Protein AF-A0A1I3NYH7-F1 (afdb_monomer_lite)

pLDDT: mean 81.97, std 13.4, range [31.53, 95.19]

Radius of gyration: 15.77 Å; chains: 1; bounding box: 43×32×40 Å

Foldseek 3Di:
DDDVLVVLLVLADPLCNVCLVCLVVDPLLVVLLVLLVVLVCCPVPVDPPPDPVVVLVSLVVSCVVCVVSLQVVLCVSVVPDGDDLVNSLSVLVNSLSSCVSVVVVVSNVSSVVVSVSSVVNVVVVVVVVVD

Organism: NCBI:txid46223

Secondary structure (DSSP, 8-state):
---HHHHHHHTS-HHHHHHGGGGGG-HHHHHHHHHHHHHHHHHHHH-----HHHHHHHHHHHHHHHHHHHHHHHHHH-TT----HHHHHHHHHHHHHHHHHTT-HHHHHHHHHHHHHHHHHHHHHHHHTT-

Structure (mmCIF, N/CA/C/O backbone):
data_AF-A0A1I3NYH7-F1
#
_entry.id   AF-A0A1I3NYH7-F1
#
loop_
_atom_site.group_PDB
_atom_site.id
_atom_site.type_symbol
_atom_site.label_atom_id
_atom_site.label_alt_id
_atom_site.label_comp_id
_atom_site.label_asym_id
_atom_site.label_entity_id
_atom_site.label_seq_id
_atom_site.pdbx_PDB_ins_code
_atom_site.Cartn_x
_atom_site.Cartn_y
_atom_site.Cartn_z
_atom_site.occupancy
_atom_site.B_iso_or_equiv
_atom_site.auth_seq_id
_atom_site.auth_comp_id
_atom_site.auth_asym_id
_atom_site.auth_atom_id
_atom_site.pdbx_PDB_model_num
ATOM 1 N N . MET A 1 1 ? 31.789 7.819 -7.073 1.00 37.50 1 MET A N 1
ATOM 2 C CA . MET A 1 1 ? 30.376 8.247 -7.109 1.00 37.50 1 MET A CA 1
ATOM 3 C C . MET A 1 1 ? 29.532 7.009 -6.879 1.00 37.50 1 MET A C 1
ATOM 5 O O . MET A 1 1 ? 29.467 6.177 -7.769 1.00 37.50 1 MET A O 1
ATOM 9 N N . PHE A 1 2 ? 28.985 6.846 -5.676 1.00 31.53 2 PHE A N 1
ATOM 10 C CA . PHE A 1 2 ? 27.914 5.882 -5.430 1.00 31.53 2 PHE A CA 1
ATOM 11 C C . PHE A 1 2 ? 26.635 6.512 -5.976 1.00 31.53 2 PHE A C 1
ATOM 13 O O . PHE A 1 2 ? 26.323 7.638 -5.596 1.00 31.53 2 PHE A O 1
ATOM 20 N N . THR A 1 3 ? 25.943 5.856 -6.902 1.00 42.50 3 THR A N 1
ATOM 21 C CA . THR A 1 3 ? 24.588 6.240 -7.312 1.00 42.50 3 THR A CA 1
ATOM 22 C C . THR A 1 3 ? 23.611 5.464 -6.427 1.00 42.50 3 THR A C 1
ATOM 24 O O . THR A 1 3 ? 23.401 4.279 -6.682 1.00 42.50 3 THR A O 1
ATOM 27 N N . PRO A 1 4 ? 22.990 6.092 -5.406 1.00 50.44 4 PRO A N 1
ATOM 28 C CA . PRO A 1 4 ? 22.080 5.411 -4.471 1.00 50.44 4 PRO A CA 1
ATOM 29 C C . PRO A 1 4 ? 20.914 4.687 -5.170 1.00 50.44 4 PRO A C 1
ATOM 31 O O . PRO A 1 4 ? 20.341 3.744 -4.640 1.00 50.44 4 PRO A O 1
ATOM 34 N N . GLN A 1 5 ? 20.597 5.108 -6.399 1.00 56.53 5 GLN A N 1
ATOM 35 C CA . GLN A 1 5 ? 19.540 4.559 -7.248 1.00 56.53 5 GLN A CA 1
ATOM 36 C C . GLN A 1 5 ? 19.717 3.074 -7.597 1.00 56.53 5 GLN A C 1
ATOM 38 O O . GLN A 1 5 ? 18.710 2.398 -7.781 1.00 56.53 5 GLN A O 1
ATOM 43 N N . ASN A 1 6 ? 20.949 2.555 -7.676 1.00 62.69 6 ASN A N 1
ATOM 44 C CA . ASN A 1 6 ? 21.162 1.139 -8.003 1.00 62.69 6 ASN A CA 1
ATOM 45 C C . ASN A 1 6 ? 20.923 0.222 -6.796 1.00 62.69 6 ASN A C 1
ATOM 47 O O . ASN A 1 6 ? 20.324 -0.836 -6.954 1.00 62.69 6 ASN A O 1
ATOM 51 N N . GLU A 1 7 ? 21.318 0.641 -5.592 1.00 78.81 7 GLU A N 1
ATOM 52 C CA . GLU A 1 7 ? 21.174 -0.182 -4.383 1.00 78.81 7 GLU A CA 1
ATOM 53 C C . GLU A 1 7 ? 19.706 -0.314 -3.956 1.00 78.81 7 GLU A C 1
ATOM 55 O O . GLU A 1 7 ? 19.248 -1.409 -3.641 1.00 78.81 7 GLU A O 1
ATOM 60 N N . GLU A 1 8 ? 18.924 0.772 -4.002 1.00 82.12 8 GLU A N 1
ATOM 61 C CA . GLU A 1 8 ? 17.490 0.703 -3.683 1.00 82.12 8 GLU A CA 1
ATOM 62 C C . GLU A 1 8 ? 16.700 -0.107 -4.721 1.00 82.12 8 GLU A C 1
ATOM 64 O O . GLU A 1 8 ? 15.740 -0.796 -4.372 1.00 82.12 8 GLU A O 1
ATOM 69 N N . TYR A 1 9 ? 17.108 -0.065 -5.992 1.00 84.44 9 TYR A N 1
ATOM 70 C CA . TYR A 1 9 ? 16.467 -0.833 -7.059 1.00 84.44 9 TYR A CA 1
ATOM 71 C C . TYR A 1 9 ? 16.612 -2.345 -6.847 1.00 84.44 9 TYR A C 1
ATOM 73 O O . TYR A 1 9 ? 15.651 -3.092 -7.047 1.00 84.44 9 TYR A O 1
ATOM 81 N N . GLU A 1 10 ? 17.769 -2.796 -6.361 1.00 87.81 10 GLU A N 1
ATOM 82 C CA . GLU A 1 10 ? 18.011 -4.204 -6.022 1.00 87.81 10 GLU A CA 1
ATOM 83 C C . GLU A 1 10 ? 17.147 -4.701 -4.847 1.00 87.81 10 GLU A C 1
ATOM 85 O O . GLU A 1 10 ? 16.905 -5.902 -4.722 1.00 87.81 10 GLU A O 1
ATOM 90 N N . LEU A 1 11 ? 16.616 -3.795 -4.013 1.00 88.81 11 LEU A N 1
ATOM 91 C CA . LEU A 1 11 ? 15.707 -4.140 -2.913 1.00 88.81 11 LEU A CA 1
ATOM 92 C C . LEU A 1 11 ? 14.263 -4.400 -3.363 1.00 88.81 11 LEU A C 1
ATOM 94 O O . LEU A 1 11 ? 13.488 -4.972 -2.584 1.00 88.81 11 LEU A O 1
ATOM 98 N N . LEU A 1 12 ? 13.885 -3.960 -4.569 1.00 89.00 12 LEU A N 1
ATOM 99 C CA . LEU A 1 12 ? 12.580 -4.250 -5.160 1.00 89.00 12 LEU A CA 1
ATOM 100 C C . LEU A 1 12 ? 12.507 -5.715 -5.580 1.00 89.00 12 LEU A C 1
ATOM 102 O O . LEU A 1 12 ? 13.493 -6.305 -6.014 1.00 89.00 12 LEU A O 1
ATOM 106 N N . ASP A 1 13 ? 11.314 -6.302 -5.524 1.00 90.25 13 ASP A N 1
ATOM 107 C CA . ASP A 1 13 ? 11.117 -7.572 -6.213 1.00 90.25 13 ASP A CA 1
ATOM 108 C C . ASP A 1 13 ? 10.973 -7.399 -7.728 1.00 90.25 13 ASP A C 1
ATOM 110 O O . ASP A 1 13 ? 10.710 -6.310 -8.245 1.00 90.25 13 ASP A O 1
ATOM 114 N N . GLU A 1 14 ? 11.133 -8.510 -8.449 1.00 87.69 14 GLU A N 1
ATOM 115 C CA . GLU A 1 14 ? 11.136 -8.512 -9.912 1.00 87.69 14 GLU A CA 1
ATOM 116 C C . GLU A 1 14 ? 9.875 -7.896 -10.531 1.00 87.69 14 GLU A C 1
ATOM 118 O O . GLU A 1 14 ? 9.949 -7.286 -11.598 1.00 87.69 14 GLU A O 1
ATOM 123 N N . ALA A 1 15 ? 8.714 -8.047 -9.885 1.00 85.94 15 ALA A N 1
ATOM 124 C CA . ALA A 1 15 ? 7.460 -7.509 -10.402 1.00 85.94 15 ALA A CA 1
ATOM 125 C C . ALA A 1 15 ? 7.494 -5.975 -10.430 1.00 85.94 15 ALA A C 1
ATOM 127 O O . ALA A 1 15 ? 7.115 -5.366 -11.436 1.00 85.94 15 ALA A O 1
ATOM 128 N N . PHE A 1 16 ? 8.004 -5.359 -9.362 1.00 86.94 16 PHE A N 1
ATOM 129 C CA . PHE A 1 16 ? 8.187 -3.913 -9.293 1.00 86.94 16 PHE A CA 1
ATOM 130 C C . PHE A 1 16 ? 9.316 -3.423 -10.189 1.00 86.94 16 PHE A C 1
ATOM 132 O O . PHE A 1 16 ? 9.116 -2.446 -10.905 1.00 86.94 16 PHE A O 1
ATOM 139 N N . GLN A 1 17 ? 10.457 -4.115 -10.220 1.00 88.31 17 GLN A N 1
ATOM 140 C CA . GLN A 1 17 ? 11.578 -3.755 -11.094 1.00 88.31 17 GLN A CA 1
ATOM 141 C C . GLN A 1 17 ? 11.127 -3.628 -12.559 1.00 88.31 17 GLN A C 1
ATOM 143 O O . GLN A 1 17 ? 11.331 -2.596 -13.199 1.00 88.31 17 GLN A O 1
ATOM 148 N N . ARG A 1 18 ? 10.396 -4.627 -13.076 1.00 86.25 18 ARG A N 1
ATOM 149 C CA . ARG A 1 18 ? 9.915 -4.644 -14.473 1.00 86.2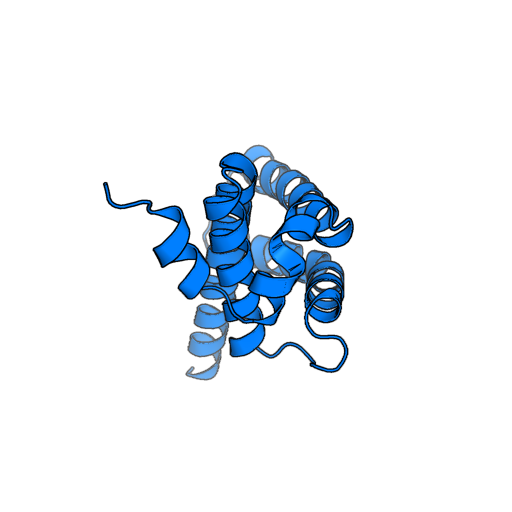5 18 ARG A CA 1
ATOM 150 C C . ARG A 1 18 ? 8.914 -3.532 -14.797 1.00 86.25 18 ARG A C 1
ATOM 152 O O . ARG A 1 18 ? 8.761 -3.160 -15.960 1.00 86.25 18 ARG A O 1
ATOM 159 N N . ARG A 1 19 ? 8.191 -3.023 -13.796 1.00 83.38 19 ARG A N 1
ATOM 160 C CA . ARG A 1 19 ? 7.060 -2.096 -13.983 1.00 83.38 19 ARG A CA 1
ATOM 161 C C . ARG A 1 19 ? 7.228 -0.774 -13.247 1.00 83.38 19 ARG A C 1
ATOM 163 O O . ARG A 1 19 ? 6.266 -0.017 -13.147 1.00 83.38 19 ARG A O 1
ATOM 170 N N . LEU A 1 20 ? 8.442 -0.454 -12.802 1.00 86.69 20 LEU A N 1
ATOM 171 C CA . LEU A 1 20 ? 8.733 0.761 -12.043 1.00 86.69 20 LEU A CA 1
ATOM 172 C C . LEU A 1 20 ? 8.296 2.027 -12.796 1.00 86.69 20 LEU A C 1
ATOM 174 O O . LEU A 1 20 ? 7.667 2.908 -12.220 1.00 86.69 20 LEU A O 1
ATOM 178 N N . HIS A 1 21 ? 8.509 2.070 -14.113 1.00 84.12 21 HIS A N 1
ATOM 179 C CA . HIS A 1 21 ? 8.069 3.170 -14.982 1.00 84.12 21 HIS A CA 1
ATOM 180 C C . HIS A 1 21 ? 6.540 3.392 -14.999 1.00 84.12 21 HIS A C 1
ATOM 182 O O . HIS A 1 21 ? 6.069 4.471 -15.356 1.00 84.12 21 HIS A O 1
ATOM 188 N N . LEU A 1 22 ? 5.746 2.388 -14.611 1.00 85.31 22 LEU A N 1
ATOM 189 C CA . LEU A 1 22 ? 4.285 2.471 -14.518 1.00 85.31 22 LEU A CA 1
ATOM 190 C C . LEU A 1 22 ? 3.800 2.827 -13.112 1.00 85.31 22 LEU A C 1
ATOM 192 O O . LEU A 1 22 ? 2.615 3.114 -12.947 1.00 85.31 22 LEU A O 1
ATOM 196 N N . PHE A 1 23 ? 4.680 2.820 -12.107 1.00 88.31 23 PHE A N 1
ATOM 197 C CA . PHE A 1 23 ? 4.309 2.977 -10.702 1.00 88.31 23 PHE A CA 1
ATOM 198 C C . PHE A 1 23 ? 3.514 4.267 -10.458 1.00 88.31 23 PHE A C 1
ATOM 200 O O . PHE A 1 23 ? 2.377 4.208 -9.988 1.00 88.31 23 PHE A O 1
ATOM 207 N N . CYS A 1 24 ? 4.050 5.416 -10.883 1.00 80.44 24 CYS A N 1
ATOM 208 C CA . CYS A 1 24 ? 3.379 6.715 -10.756 1.00 80.44 24 CYS A CA 1
ATOM 209 C C . CYS A 1 24 ? 2.101 6.829 -11.607 1.00 80.44 24 CYS A C 1
ATOM 211 O O . CYS A 1 24 ? 1.222 7.638 -11.310 1.00 80.44 24 CYS A O 1
ATOM 213 N N . ASN A 1 25 ? 1.978 6.008 -12.654 1.00 83.88 25 ASN A N 1
ATOM 214 C CA . ASN A 1 25 ? 0.841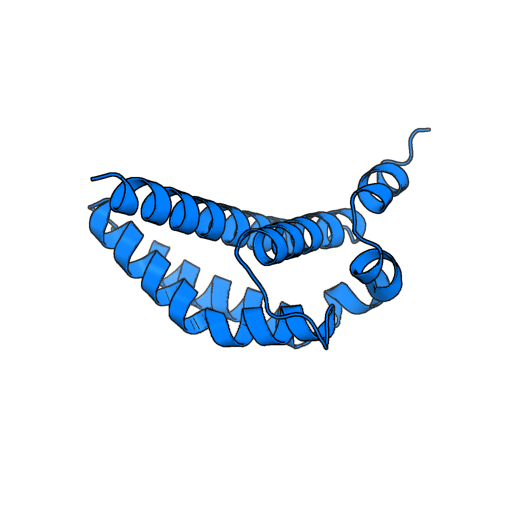 6.028 -13.571 1.00 83.88 25 ASN A CA 1
ATOM 215 C C . ASN A 1 25 ? -0.298 5.090 -13.142 1.00 83.88 25 ASN A C 1
ATOM 217 O O . ASN A 1 25 ? -1.420 5.244 -13.642 1.00 83.88 25 ASN A O 1
ATOM 221 N N . SER A 1 26 ? -0.068 4.175 -12.188 1.00 89.62 26 SER A N 1
ATOM 222 C CA . SER A 1 26 ? -1.107 3.263 -11.690 1.00 89.62 26 SER A CA 1
ATOM 223 C C . SER A 1 26 ? -2.284 4.055 -11.113 1.00 89.62 26 SER A C 1
ATOM 225 O O . SER A 1 26 ? -2.168 4.823 -10.152 1.00 89.62 26 SER A O 1
ATOM 227 N N . LEU A 1 27 ? -3.455 3.870 -11.728 1.00 90.25 27 LEU A N 1
ATOM 228 C CA . LEU A 1 27 ? -4.704 4.488 -11.287 1.00 90.25 27 LEU A CA 1
ATOM 229 C C . LEU A 1 27 ? -5.082 4.020 -9.880 1.00 90.25 27 LEU A C 1
ATOM 231 O O . LEU A 1 27 ? -5.548 4.825 -9.075 1.00 90.25 27 LEU A O 1
ATOM 235 N N . MET A 1 28 ? -4.857 2.740 -9.568 1.00 91.94 28 MET A N 1
ATOM 236 C CA . MET A 1 28 ? -5.181 2.190 -8.253 1.00 91.94 28 MET A CA 1
ATOM 237 C C . MET A 1 28 ? -4.271 2.757 -7.166 1.00 91.94 28 MET A C 1
ATOM 239 O O . MET A 1 28 ? -4.778 3.171 -6.127 1.00 91.94 28 MET A O 1
ATOM 243 N N . LYS A 1 29 ? -2.961 2.874 -7.416 1.00 93.25 29 LYS A N 1
ATOM 244 C CA . LYS A 1 29 ? -2.017 3.488 -6.465 1.00 93.25 29 LYS A CA 1
ATOM 245 C C . LYS A 1 29 ? -2.345 4.954 -6.194 1.00 93.25 29 LYS A C 1
ATOM 247 O O . LYS A 1 29 ? -2.435 5.353 -5.039 1.00 93.25 29 LYS A O 1
ATOM 252 N N . ARG A 1 30 ? -2.652 5.735 -7.235 1.00 91.94 30 ARG A N 1
ATOM 253 C CA . ARG A 1 30 ? -3.110 7.126 -7.063 1.00 91.94 30 ARG A CA 1
ATOM 254 C C . ARG A 1 30 ? -4.417 7.220 -6.278 1.00 91.94 30 ARG A C 1
ATOM 256 O O . ARG A 1 30 ? -4.562 8.097 -5.432 1.00 91.94 30 ARG A O 1
ATOM 263 N N . LYS A 1 31 ? -5.363 6.308 -6.525 1.00 92.75 31 LYS A N 1
ATOM 264 C CA . LYS A 1 31 ? -6.623 6.254 -5.775 1.00 92.75 31 LYS A CA 1
ATOM 265 C C . LYS A 1 31 ? -6.395 5.905 -4.304 1.00 92.75 31 LYS A C 1
ATOM 267 O O . LYS A 1 31 ? -7.024 6.520 -3.455 1.00 92.75 31 LYS A O 1
ATOM 272 N N . ILE A 1 32 ? -5.484 4.976 -4.009 1.00 93.62 32 ILE A N 1
ATOM 273 C CA . ILE A 1 32 ? -5.075 4.641 -2.639 1.00 93.62 32 ILE A CA 1
ATOM 274 C C . ILE A 1 32 ? -4.537 5.879 -1.926 1.00 93.62 32 ILE A C 1
ATOM 276 O O . ILE A 1 32 ? -5.065 6.221 -0.876 1.00 93.62 32 ILE A O 1
ATOM 280 N N . LEU A 1 33 ? -3.556 6.574 -2.509 1.00 92.56 33 LEU A N 1
ATOM 281 C CA . LEU A 1 33 ? -2.958 7.763 -1.893 1.00 92.56 33 LEU A CA 1
ATOM 282 C C . LEU A 1 33 ? -3.982 8.885 -1.685 1.00 92.56 33 LEU A C 1
ATOM 284 O O . LEU A 1 33 ? -4.032 9.501 -0.625 1.00 92.56 33 LEU A O 1
ATOM 288 N N . LYS A 1 34 ? -4.864 9.118 -2.664 1.00 91.62 34 LYS A N 1
ATOM 289 C CA . LYS A 1 34 ? -5.945 10.100 -2.524 1.00 91.62 34 LYS A CA 1
ATOM 290 C C . LYS A 1 34 ? -6.891 9.740 -1.374 1.00 91.62 34 LYS A C 1
ATOM 292 O O . LYS A 1 34 ? -7.170 10.583 -0.529 1.00 91.62 34 LYS A O 1
ATOM 297 N N . THR A 1 35 ? -7.364 8.495 -1.328 1.00 90.12 35 THR A N 1
ATOM 298 C CA . THR A 1 35 ? -8.269 8.022 -0.271 1.00 90.12 35 THR A CA 1
ATOM 299 C C . THR A 1 35 ? -7.590 8.007 1.100 1.00 90.12 35 THR A C 1
ATOM 301 O O . THR A 1 35 ? -8.241 8.324 2.094 1.00 90.12 35 THR A O 1
ATOM 304 N N . TRP A 1 36 ? -6.293 7.685 1.162 1.00 89.00 36 TRP A N 1
ATOM 305 C CA . TRP A 1 36 ? -5.490 7.803 2.379 1.00 89.00 36 TRP A CA 1
ATOM 306 C C . TRP A 1 36 ? -5.512 9.235 2.891 1.00 89.00 36 TRP A C 1
ATOM 308 O O . TRP A 1 36 ? -5.950 9.465 4.011 1.00 89.00 36 TRP A O 1
ATOM 318 N N . ASN A 1 37 ? -5.139 10.195 2.045 1.00 87.62 37 ASN A N 1
ATOM 319 C CA . ASN A 1 37 ? -5.074 11.602 2.421 1.00 87.62 37 ASN A CA 1
ATOM 320 C C . ASN A 1 37 ? -6.436 12.164 2.848 1.00 87.62 37 ASN A C 1
ATOM 322 O O . ASN A 1 37 ? -6.525 12.805 3.889 1.00 87.62 37 ASN A O 1
ATOM 326 N N . GLU A 1 38 ? -7.519 11.849 2.130 1.00 86.94 38 GLU A N 1
ATOM 327 C CA . GLU A 1 38 ? -8.880 12.249 2.522 1.00 86.94 38 GLU A CA 1
ATOM 328 C C . GLU A 1 38 ? -9.247 11.750 3.931 1.00 86.94 38 GLU A C 1
ATOM 330 O O . GLU A 1 38 ? -9.783 12.499 4.750 1.00 86.94 38 GLU A O 1
ATOM 335 N N . HIS A 1 39 ? -8.942 10.489 4.243 1.00 81.56 39 HIS A N 1
ATOM 336 C CA . HIS A 1 39 ? -9.250 9.905 5.546 1.00 81.56 39 HIS A CA 1
ATOM 337 C C . HIS A 1 39 ? -8.286 10.333 6.653 1.00 81.56 39 HIS A C 1
ATOM 339 O O . HIS A 1 39 ? -8.717 10.519 7.790 1.00 81.56 39 HIS A O 1
ATOM 345 N N . LYS A 1 40 ? -7.012 10.528 6.322 1.00 76.75 40 LYS A N 1
ATOM 346 C CA . LYS A 1 40 ? -5.971 11.036 7.211 1.00 76.75 40 LYS A CA 1
ATOM 347 C C . LYS A 1 40 ? -6.294 12.453 7.673 1.00 76.75 40 LYS A C 1
ATOM 349 O O . LYS A 1 40 ? -6.242 12.736 8.865 1.00 76.75 40 LYS A O 1
ATOM 354 N N . THR A 1 41 ? -6.686 13.335 6.756 1.00 71.19 41 THR A N 1
ATOM 355 C CA . THR A 1 41 ? -7.132 14.690 7.099 1.00 71.19 41 THR A CA 1
ATOM 356 C C . THR A 1 41 ? -8.334 14.637 8.038 1.00 71.19 41 THR A C 1
ATOM 358 O O . THR A 1 41 ? -8.340 15.330 9.045 1.00 71.19 41 THR A O 1
ATOM 361 N N . ILE A 1 42 ? -9.319 13.775 7.774 1.00 67.44 42 ILE A N 1
ATOM 362 C CA . ILE A 1 42 ? -10.475 13.600 8.667 1.00 67.44 42 ILE A CA 1
ATOM 363 C C . ILE A 1 42 ? -10.040 13.138 10.067 1.00 67.44 42 ILE A C 1
ATOM 365 O O . ILE A 1 42 ? -10.474 13.727 11.053 1.00 67.44 42 ILE A O 1
ATOM 369 N N . LEU A 1 43 ? -9.158 12.139 10.153 1.00 67.50 43 LEU A N 1
ATOM 370 C CA . LEU A 1 43 ? -8.586 11.655 11.413 1.00 67.50 43 LEU A CA 1
ATOM 371 C C . LEU A 1 43 ? -7.917 12.773 12.217 1.00 67.50 43 LEU A C 1
ATOM 373 O O . LEU A 1 43 ? -8.241 12.952 13.383 1.00 67.50 43 LEU A O 1
ATOM 377 N N . PHE A 1 44 ? -6.998 13.519 11.598 1.00 64.75 44 PHE A N 1
ATOM 378 C CA . PHE A 1 44 ? -6.186 14.511 12.306 1.00 64.75 44 PHE A CA 1
ATOM 379 C C . PHE A 1 44 ? -6.915 15.833 12.577 1.00 64.75 44 PHE A C 1
ATOM 381 O O . PHE A 1 44 ? -6.591 16.499 13.553 1.00 64.75 44 PHE A O 1
ATOM 388 N N . TYR A 1 45 ? -7.879 16.235 11.740 1.00 57.16 45 TYR A N 1
ATOM 389 C CA . TYR A 1 45 ? -8.597 17.505 11.919 1.00 57.16 45 TYR A CA 1
ATOM 390 C C . TYR A 1 45 ? -9.888 17.384 12.724 1.00 57.16 45 TYR A C 1
ATOM 392 O O . TYR A 1 45 ? -10.254 18.334 13.410 1.00 57.16 45 TYR A O 1
ATOM 400 N N . GLN A 1 46 ? -10.628 16.278 12.604 1.00 52.06 46 GLN A N 1
ATOM 401 C CA . GLN A 1 46 ? -11.940 16.161 13.256 1.00 52.06 46 GLN A CA 1
ATOM 402 C C . GLN A 1 46 ? -11.870 15.494 14.620 1.00 52.06 46 GLN A C 1
ATOM 404 O O . GLN A 1 46 ? -12.813 15.605 15.399 1.00 52.06 46 GLN A O 1
ATOM 409 N N . MET A 1 47 ? -10.780 14.793 14.906 1.00 53.31 47 MET A N 1
ATOM 410 C CA . MET A 1 47 ? -10.638 14.055 16.141 1.00 53.31 47 MET A CA 1
ATOM 411 C C . MET A 1 47 ? -9.440 14.651 16.872 1.00 53.31 47 MET A C 1
ATOM 413 O O . MET A 1 47 ? -8.293 14.375 16.540 1.00 53.31 47 MET A O 1
ATOM 417 N N . ASN A 1 48 ? -9.702 15.494 17.874 1.00 54.69 48 ASN A N 1
ATOM 418 C CA . ASN A 1 48 ? -8.820 15.538 19.038 1.00 54.69 48 ASN A CA 1
ATOM 419 C C . ASN A 1 48 ? -8.853 14.112 19.591 1.00 54.69 48 ASN A C 1
ATOM 421 O O . ASN A 1 48 ? -9.767 13.759 20.329 1.00 54.69 48 ASN A O 1
ATOM 425 N N . ILE A 1 49 ? -7.991 13.235 19.071 1.00 57.53 49 ILE A N 1
ATOM 426 C CA . ILE A 1 49 ? -7.978 11.829 19.456 1.00 57.53 49 ILE A CA 1
ATOM 427 C C . ILE A 1 49 ? -7.427 11.793 20.875 1.00 57.53 49 ILE A C 1
ATOM 429 O O . ILE A 1 49 ? -6.218 11.729 21.088 1.00 57.53 49 ILE A O 1
ATOM 433 N N . ASP A 1 50 ? -8.336 11.885 21.837 1.00 53.84 50 ASP A N 1
ATOM 434 C CA . ASP A 1 50 ? -8.016 11.956 23.257 1.00 53.84 50 ASP A CA 1
ATOM 435 C C . ASP A 1 50 ? -7.663 10.565 23.822 1.00 53.84 50 ASP A C 1
ATOM 437 O O . ASP A 1 50 ? -7.164 10.457 24.944 1.00 53.84 50 ASP A O 1
ATOM 441 N N . SER A 1 51 ? -7.876 9.484 23.049 1.00 62.75 51 SER A N 1
ATOM 442 C CA . SER A 1 51 ? -7.619 8.110 23.486 1.00 62.75 51 SER A CA 1
ATOM 443 C C . SER A 1 51 ? -7.010 7.184 22.418 1.00 62.75 51 SER A C 1
ATOM 445 O O . SER A 1 51 ? -7.306 7.236 21.223 1.00 62.75 51 SER A O 1
ATOM 447 N N . TYR A 1 52 ? -6.168 6.261 22.886 1.00 62.38 52 TYR A N 1
ATOM 448 C CA . TYR A 1 52 ? -5.504 5.236 22.071 1.00 62.38 52 TYR A CA 1
ATOM 449 C C . TYR A 1 52 ? -6.487 4.265 21.387 1.00 62.38 52 TYR A C 1
ATOM 451 O O . TYR A 1 52 ? -6.245 3.802 20.273 1.00 62.38 52 TYR A O 1
ATOM 459 N N . GLU A 1 53 ? -7.617 3.974 22.029 1.00 67.31 53 GLU A N 1
ATOM 460 C CA . GLU A 1 53 ? -8.635 3.044 21.525 1.00 67.31 53 GLU A CA 1
ATOM 461 C C . GLU A 1 53 ? -9.424 3.630 20.340 1.00 67.31 53 GLU A C 1
ATOM 463 O O . GLU A 1 53 ? -9.717 2.937 19.357 1.00 67.31 53 GLU A O 1
ATOM 468 N N . GLU A 1 54 ? -9.702 4.936 20.369 1.00 67.31 54 GLU A N 1
ATOM 469 C CA . GLU A 1 54 ? -10.316 5.637 19.238 1.00 67.31 54 GLU A CA 1
ATOM 470 C C . GLU A 1 54 ? -9.370 5.706 18.041 1.00 67.31 54 GLU A C 1
ATOM 472 O O . GLU A 1 54 ? -9.797 5.433 16.915 1.00 67.31 54 GLU A O 1
ATOM 477 N N . PHE A 1 55 ? -8.078 5.968 18.271 1.00 69.50 55 PHE A N 1
ATOM 478 C CA . PHE A 1 55 ? -7.062 5.911 17.217 1.00 69.50 55 PHE A CA 1
ATOM 479 C C . PHE A 1 55 ? -7.056 4.549 16.503 1.00 69.50 55 PHE A C 1
ATOM 481 O O . PHE A 1 55 ? -7.090 4.477 15.268 1.00 69.50 55 PHE A O 1
ATOM 488 N N . GLN A 1 56 ? -7.058 3.458 17.276 1.00 67.69 56 GLN A N 1
ATOM 489 C CA . GLN A 1 56 ? -7.092 2.093 16.746 1.00 67.69 56 GLN A CA 1
ATOM 490 C C . GLN A 1 56 ? -8.359 1.825 15.935 1.00 67.69 56 GLN A C 1
ATOM 492 O O . GLN A 1 56 ? -8.288 1.356 14.794 1.00 67.69 56 GLN A O 1
ATOM 497 N N . THR A 1 57 ? -9.522 2.149 16.498 1.00 73.31 57 THR A N 1
ATOM 498 C CA . THR A 1 57 ? -10.823 1.901 15.867 1.00 73.31 57 THR A CA 1
ATOM 499 C C . THR A 1 57 ? -10.932 2.614 14.522 1.00 73.31 57 THR A C 1
ATOM 501 O O . THR A 1 57 ? -11.368 2.026 13.524 1.00 73.31 57 THR A O 1
ATOM 504 N N . GLN A 1 58 ? -10.490 3.870 14.452 1.00 74.69 58 GLN A N 1
ATOM 505 C CA . GLN A 1 58 ? -10.529 4.622 13.203 1.00 74.69 58 GLN A CA 1
ATOM 506 C C . GLN A 1 58 ? -9.496 4.120 12.188 1.00 74.69 58 GLN A C 1
ATOM 508 O O . GLN A 1 58 ? -9.823 4.004 11.003 1.00 74.69 58 GLN A O 1
ATOM 513 N N . SER A 1 59 ? -8.301 3.725 12.635 1.00 72.75 59 SER A N 1
ATOM 514 C CA . SER A 1 59 ? -7.278 3.114 11.774 1.00 72.75 59 SER A CA 1
ATOM 515 C C . SER A 1 59 ? -7.784 1.821 11.123 1.00 72.75 59 SER A C 1
ATOM 517 O O . SER A 1 59 ? -7.704 1.666 9.902 1.00 72.75 59 SER A O 1
ATOM 519 N N . ILE A 1 60 ? -8.415 0.929 11.901 1.00 75.44 60 ILE A N 1
ATOM 520 C CA . ILE A 1 60 ? -9.058 -0.298 11.393 1.00 75.44 60 ILE A CA 1
ATOM 521 C C . ILE A 1 60 ? -10.147 0.041 10.373 1.00 75.44 60 ILE A C 1
ATOM 523 O O . ILE A 1 60 ? -10.247 -0.598 9.318 1.00 75.44 60 ILE A O 1
ATOM 527 N N . ARG A 1 61 ? -10.982 1.041 10.672 1.00 78.69 61 ARG A N 1
ATOM 528 C CA . ARG A 1 61 ? -12.091 1.455 9.806 1.00 78.69 61 ARG A CA 1
ATOM 529 C C . ARG A 1 61 ? -11.593 1.973 8.459 1.00 78.69 61 ARG A C 1
ATOM 531 O O . ARG A 1 61 ? -12.168 1.625 7.426 1.00 78.69 61 ARG A O 1
ATOM 538 N N . ILE A 1 62 ? -10.531 2.773 8.452 1.00 81.00 62 ILE A N 1
ATOM 539 C CA . ILE A 1 62 ? -9.925 3.312 7.229 1.00 81.00 62 ILE A CA 1
ATOM 540 C C . ILE A 1 62 ? -9.279 2.194 6.422 1.00 81.00 62 ILE A C 1
ATOM 542 O O . ILE A 1 62 ? -9.593 2.038 5.240 1.00 81.00 62 ILE A O 1
ATOM 546 N N . PHE A 1 63 ? -8.491 1.333 7.068 1.00 81.25 63 PHE A N 1
ATOM 547 C CA . PHE A 1 63 ? -7.908 0.168 6.405 1.00 81.25 63 PHE A CA 1
ATOM 548 C C . PHE A 1 63 ? -8.965 -0.747 5.792 1.00 81.25 63 PHE A C 1
ATOM 550 O O . PHE A 1 63 ? -8.813 -1.202 4.660 1.00 81.25 63 PHE A O 1
ATOM 557 N N . SER A 1 64 ? -10.074 -0.977 6.495 1.00 81.69 64 SER A N 1
ATOM 558 C CA . SER A 1 64 ? -11.180 -1.797 5.996 1.00 81.69 64 SER A CA 1
ATOM 559 C C . SER A 1 64 ? -11.833 -1.191 4.752 1.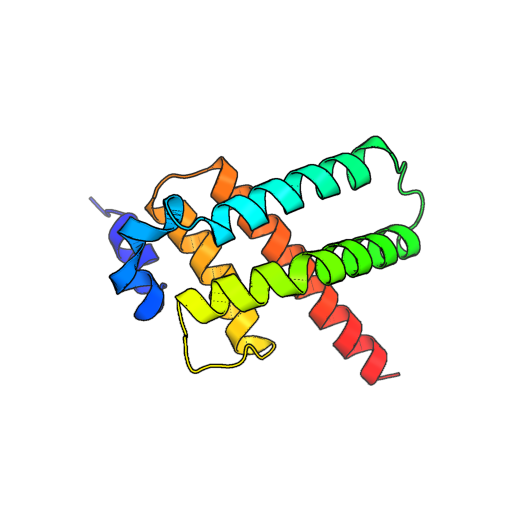00 81.69 64 SER A C 1
ATOM 561 O O . SER A 1 64 ? -12.125 -1.919 3.803 1.00 81.69 64 SER A O 1
ATOM 563 N N . LYS A 1 65 ? -12.004 0.139 4.709 1.00 83.75 65 LYS A N 1
ATOM 564 C CA . LYS A 1 65 ? -12.510 0.853 3.523 1.00 83.75 65 LYS A CA 1
ATOM 565 C C . LYS A 1 65 ? -11.537 0.796 2.348 1.00 83.75 65 LYS A C 1
ATOM 567 O O . LYS A 1 65 ? -11.963 0.685 1.201 1.00 83.75 65 LYS A O 1
ATOM 572 N N . MET A 1 66 ? -10.239 0.853 2.628 1.00 88.88 66 MET A N 1
ATOM 573 C CA . MET A 1 66 ? -9.192 0.845 1.607 1.00 88.88 66 MET A CA 1
ATOM 574 C C . MET A 1 66 ? -8.816 -0.563 1.133 1.00 88.88 66 MET A C 1
ATOM 576 O O . MET A 1 66 ? -8.272 -0.711 0.040 1.00 88.88 66 MET A O 1
ATOM 580 N N . LYS A 1 67 ? -9.150 -1.611 1.896 1.00 87.81 67 LYS A N 1
ATOM 581 C CA . LYS A 1 67 ? -8.817 -3.012 1.592 1.00 87.81 67 LYS A CA 1
ATOM 582 C C . LYS A 1 67 ? -9.133 -3.432 0.148 1.00 87.81 67 LYS A C 1
ATOM 584 O O . LYS A 1 67 ? -8.262 -4.042 -0.469 1.00 87.81 67 LYS A O 1
ATOM 589 N N . PRO A 1 68 ? -10.297 -3.109 -0.450 1.00 90.31 68 PRO A N 1
ATOM 590 C CA . PRO A 1 68 ? -10.566 -3.474 -1.842 1.00 90.31 68 PRO A CA 1
ATOM 591 C C . PRO A 1 68 ? -9.616 -2.795 -2.837 1.00 90.31 68 PRO A C 1
ATOM 593 O O . PRO A 1 68 ? -9.249 -3.404 -3.839 1.00 90.31 68 PRO A O 1
ATOM 596 N N . LEU A 1 69 ? -9.206 -1.550 -2.568 1.00 92.00 69 LEU A N 1
ATOM 597 C CA . LEU A 1 69 ? -8.250 -0.820 -3.406 1.00 92.00 69 LEU A CA 1
ATOM 598 C C . LEU A 1 69 ? -6.867 -1.455 -3.316 1.00 92.00 69 LEU A C 1
ATOM 600 O O . LEU A 1 69 ? -6.242 -1.710 -4.340 1.00 92.00 69 LEU A O 1
ATOM 604 N N . PHE A 1 70 ? -6.436 -1.767 -2.096 1.00 92.69 70 PHE A N 1
ATOM 605 C CA . PHE A 1 70 ? -5.176 -2.446 -1.832 1.00 92.69 70 PHE A CA 1
ATOM 606 C C . PHE A 1 70 ? -5.084 -3.807 -2.522 1.00 92.69 70 PHE A C 1
ATOM 608 O O . PHE A 1 70 ? -4.098 -4.079 -3.198 1.00 92.69 70 PHE A O 1
ATOM 615 N N . VAL A 1 71 ? -6.119 -4.644 -2.401 1.00 91.75 71 VAL A N 1
ATOM 616 C CA . VAL A 1 71 ? -6.143 -5.970 -3.039 1.00 91.75 71 VAL A CA 1
ATOM 617 C C . VAL A 1 71 ? -6.092 -5.845 -4.560 1.00 91.75 71 VAL A C 1
ATOM 619 O O . VAL A 1 71 ? -5.319 -6.555 -5.194 1.00 91.75 71 VAL A O 1
ATOM 622 N N . ARG A 1 72 ? -6.867 -4.924 -5.148 1.00 91.75 72 ARG A N 1
ATOM 623 C CA . ARG A 1 72 ? -6.841 -4.701 -6.599 1.00 91.75 72 ARG A CA 1
ATOM 624 C C . ARG A 1 72 ? -5.481 -4.207 -7.074 1.00 91.75 72 ARG A C 1
ATOM 626 O O . ARG A 1 72 ? -4.968 -4.752 -8.039 1.00 91.75 72 ARG A O 1
ATOM 633 N N . ALA A 1 73 ? -4.892 -3.227 -6.388 1.00 92.38 73 ALA A N 1
ATOM 634 C CA . ALA A 1 73 ? -3.566 -2.721 -6.727 1.00 92.38 73 ALA A CA 1
ATOM 635 C C . ALA A 1 73 ? -2.515 -3.834 -6.637 1.00 92.38 73 ALA A C 1
ATOM 637 O O . ALA A 1 73 ? -1.767 -4.028 -7.581 1.00 92.38 73 ALA A O 1
ATOM 638 N N . PHE A 1 74 ? -2.524 -4.626 -5.562 1.00 93.31 74 PHE A N 1
ATOM 639 C CA . PHE A 1 74 ? -1.640 -5.782 -5.411 1.00 93.31 74 PHE A CA 1
ATOM 640 C C . PHE A 1 74 ? -1.778 -6.773 -6.577 1.00 93.31 74 PHE A C 1
ATOM 642 O O . PHE A 1 74 ? -0.782 -7.247 -7.117 1.00 93.31 74 PHE A O 1
ATOM 649 N N . GLN A 1 75 ? -3.009 -7.075 -6.994 1.00 91.69 75 GLN A N 1
ATOM 650 C CA . GLN A 1 75 ? -3.273 -7.987 -8.109 1.00 91.69 75 GLN A CA 1
ATOM 651 C C . GLN A 1 75 ? -2.836 -7.422 -9.468 1.00 91.69 75 GLN A C 1
ATOM 653 O O . GLN A 1 75 ? -2.598 -8.205 -10.383 1.00 91.69 75 GLN A O 1
ATOM 658 N N . GLU A 1 76 ? -2.677 -6.101 -9.618 1.00 89.50 76 GLU A N 1
ATOM 659 C CA . GLU A 1 76 ? -2.057 -5.539 -10.824 1.00 89.50 76 GLU A CA 1
ATOM 660 C C . GLU A 1 76 ? -0.608 -6.018 -10.954 1.00 89.50 76 GLU A C 1
ATOM 662 O O . GLU A 1 76 ? -0.190 -6.340 -12.063 1.00 89.50 76 GLU A O 1
ATOM 667 N N . GLU A 1 77 ? 0.145 -6.102 -9.852 1.00 88.69 77 GLU A N 1
ATOM 668 C CA . GLU A 1 77 ? 1.520 -6.621 -9.835 1.00 88.69 77 GLU A CA 1
ATOM 669 C C . GLU A 1 77 ? 1.589 -8.151 -9.794 1.00 88.69 77 GLU A C 1
ATOM 671 O O . GLU A 1 77 ? 2.473 -8.737 -10.423 1.00 88.69 77 GLU A O 1
ATOM 676 N N . TYR A 1 78 ? 0.652 -8.800 -9.097 1.00 89.81 78 TYR A N 1
ATOM 677 C CA . TYR A 1 78 ? 0.622 -10.254 -8.919 1.00 89.81 78 TYR A CA 1
ATOM 678 C C . TYR A 1 78 ? -0.760 -10.845 -9.277 1.00 89.81 78 TYR A C 1
ATOM 680 O O . TYR A 1 78 ? -1.531 -11.209 -8.384 1.00 89.81 78 TYR A O 1
ATOM 688 N N . PRO A 1 79 ? -1.086 -10.999 -10.577 1.00 86.56 79 PRO A N 1
ATOM 689 C CA . PRO A 1 79 ? -2.439 -11.341 -11.047 1.00 86.56 79 PRO A CA 1
ATOM 690 C C . PRO A 1 79 ? -3.014 -12.663 -10.529 1.00 86.56 79 PRO A C 1
ATOM 692 O O . PRO A 1 79 ? -4.230 -12.836 -10.474 1.00 86.56 79 PRO A O 1
ATOM 695 N N . HIS A 1 80 ? -2.151 -13.602 -10.140 1.00 88.38 80 HIS A N 1
ATOM 696 C CA . HIS A 1 80 ? -2.537 -14.945 -9.695 1.00 88.38 80 HIS A CA 1
ATOM 697 C C . HIS A 1 80 ? -2.237 -15.197 -8.214 1.00 88.38 80 HIS A C 1
ATOM 699 O O . HIS A 1 80 ? -2.317 -16.331 -7.748 1.00 88.38 80 HIS A O 1
ATOM 705 N N . THR A 1 81 ? -1.913 -14.143 -7.462 1.00 89.00 81 THR A N 1
ATOM 706 C CA . THR A 1 81 ? -1.528 -14.251 -6.056 1.00 89.00 81 THR A CA 1
ATOM 707 C C . THR A 1 81 ? -2.560 -13.552 -5.185 1.00 89.00 81 THR A C 1
ATOM 709 O O . THR A 1 81 ? -2.860 -12.373 -5.363 1.00 89.00 81 THR A O 1
ATOM 712 N N . SER A 1 82 ? -3.095 -14.272 -4.199 1.00 88.12 82 SER A N 1
ATOM 713 C CA . SER A 1 82 ? -3.891 -13.646 -3.143 1.00 88.12 82 SER A CA 1
ATOM 714 C C . SER A 1 82 ? -2.963 -13.064 -2.073 1.00 88.12 82 SER A C 1
ATOM 716 O O . SER A 1 82 ? -2.061 -13.774 -1.617 1.00 88.12 82 SER A O 1
ATOM 718 N N . PRO A 1 83 ? -3.163 -11.807 -1.643 1.00 88.88 83 PRO A N 1
ATOM 719 C CA . PRO A 1 83 ? -2.312 -11.205 -0.631 1.00 88.88 83 PRO A CA 1
ATOM 720 C C . PRO A 1 83 ? -2.522 -11.898 0.720 1.00 88.88 83 PRO A C 1
ATOM 722 O O . PRO A 1 83 ? -3.618 -11.888 1.280 1.00 88.88 83 PRO A O 1
ATOM 725 N N . ASN A 1 84 ? -1.453 -12.472 1.265 1.00 90.69 84 ASN A N 1
ATOM 726 C CA . ASN A 1 84 ? -1.341 -12.776 2.688 1.00 90.69 84 ASN A CA 1
ATOM 727 C C . ASN A 1 84 ? -0.573 -11.655 3.404 1.00 90.69 84 ASN A C 1
ATOM 729 O O . ASN A 1 84 ? -0.050 -10.746 2.759 1.00 90.69 84 ASN A O 1
ATOM 733 N N . VAL A 1 85 ? -0.489 -11.732 4.736 1.00 88.94 85 VAL A N 1
ATOM 734 C CA . VAL A 1 85 ? 0.152 -10.694 5.559 1.00 88.94 85 VAL A CA 1
ATOM 735 C C . VAL A 1 85 ? 1.568 -10.376 5.076 1.00 88.94 85 VAL A C 1
ATOM 737 O O . VAL A 1 85 ? 1.868 -9.232 4.761 1.00 88.94 85 VAL A O 1
ATOM 740 N N . LYS A 1 86 ? 2.407 -11.404 4.917 1.00 90.06 86 LYS A N 1
ATOM 741 C CA . LYS A 1 86 ? 3.814 -11.245 4.536 1.00 90.06 86 LYS A CA 1
ATOM 742 C C . LYS A 1 86 ? 3.970 -10.679 3.124 1.00 90.06 86 LYS A C 1
ATOM 744 O O . LYS A 1 86 ? 4.809 -9.814 2.890 1.00 90.06 86 LYS A O 1
ATOM 749 N N . THR A 1 87 ? 3.187 -11.173 2.164 1.00 92.06 87 THR A N 1
ATOM 750 C CA . THR A 1 87 ? 3.273 -10.705 0.771 1.00 92.06 87 THR A CA 1
ATOM 751 C C . THR A 1 87 ? 2.751 -9.284 0.621 1.00 92.06 87 THR A C 1
ATOM 753 O O . THR A 1 87 ? 3.295 -8.517 -0.164 1.00 92.06 87 THR A O 1
ATOM 756 N N . PHE A 1 88 ? 1.712 -8.928 1.376 1.00 92.69 88 PHE A N 1
ATOM 757 C CA . PHE A 1 88 ? 1.131 -7.594 1.335 1.00 92.69 88 PHE A CA 1
ATOM 758 C C . PHE A 1 88 ? 2.038 -6.556 2.005 1.00 92.69 88 PHE A C 1
ATOM 760 O O . PHE A 1 88 ? 2.266 -5.493 1.440 1.00 92.69 88 PHE A O 1
ATOM 767 N N . GLU A 1 89 ? 2.636 -6.899 3.148 1.00 92.69 89 GLU A N 1
ATOM 768 C CA . GLU A 1 89 ? 3.653 -6.076 3.812 1.00 92.69 89 GLU A CA 1
ATOM 769 C C . GLU A 1 89 ? 4.855 -5.820 2.893 1.00 92.69 89 GLU A C 1
ATOM 771 O O . GLU A 1 89 ? 5.286 -4.681 2.717 1.00 92.69 89 GLU A O 1
ATOM 776 N N . LYS A 1 90 ? 5.345 -6.868 2.215 1.00 93.19 90 LYS A N 1
ATOM 777 C CA . LYS A 1 90 ? 6.413 -6.730 1.217 1.00 93.19 90 LYS A CA 1
ATOM 778 C C . LYS A 1 90 ? 6.003 -5.811 0.059 1.00 93.19 90 LYS A C 1
ATOM 780 O O . LYS A 1 90 ? 6.806 -4.984 -0.362 1.00 93.19 90 LYS A O 1
ATOM 785 N N . TRP A 1 91 ? 4.772 -5.929 -0.441 1.00 95.19 91 TRP A N 1
ATOM 786 C CA . TRP A 1 91 ? 4.258 -5.056 -1.502 1.00 95.19 91 TRP A CA 1
ATOM 787 C C . TRP A 1 91 ? 4.201 -3.586 -1.063 1.00 95.19 91 TRP A C 1
ATOM 789 O O . TRP A 1 91 ? 4.643 -2.720 -1.813 1.00 95.19 91 TRP A O 1
ATOM 799 N N . LEU A 1 92 ? 3.753 -3.296 0.165 1.00 95.19 92 LEU A N 1
ATOM 800 C CA . LEU A 1 92 ? 3.775 -1.937 0.723 1.00 95.19 92 LEU A CA 1
ATOM 801 C C . LEU A 1 92 ? 5.201 -1.382 0.807 1.00 95.19 92 LEU A C 1
ATOM 803 O O . 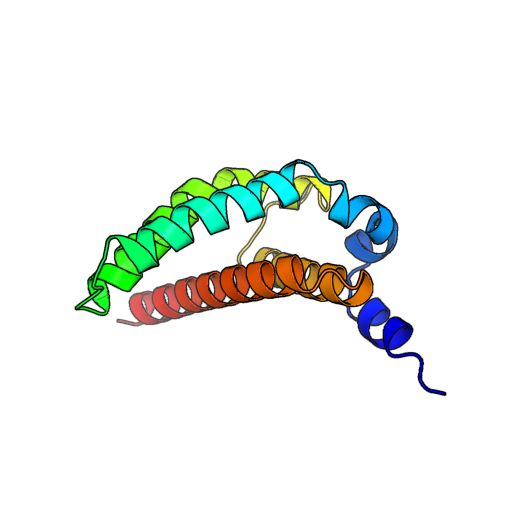LEU A 1 92 ? 5.452 -0.260 0.368 1.00 95.19 92 LEU A O 1
ATOM 807 N N . ARG A 1 93 ? 6.156 -2.191 1.279 1.00 94.75 93 ARG A N 1
ATOM 808 C CA . ARG A 1 93 ? 7.576 -1.817 1.298 1.00 94.75 93 ARG A CA 1
ATOM 809 C C . ARG A 1 93 ? 8.106 -1.516 -0.108 1.00 94.75 93 ARG A C 1
ATOM 811 O O . ARG A 1 93 ? 8.808 -0.526 -0.296 1.00 94.75 93 ARG A O 1
ATOM 818 N N . ASN A 1 94 ? 7.748 -2.320 -1.109 1.00 94.81 94 ASN A N 1
ATOM 819 C CA . ASN A 1 94 ? 8.128 -2.049 -2.496 1.00 94.81 94 ASN A CA 1
ATOM 820 C C . ASN A 1 94 ? 7.512 -0.744 -3.020 1.00 94.81 94 ASN A C 1
ATOM 822 O O . ASN A 1 94 ? 8.168 -0.043 -3.788 1.00 94.81 94 ASN A O 1
ATOM 826 N N . CYS A 1 95 ? 6.294 -0.376 -2.603 1.00 95.19 95 CYS A N 1
ATOM 827 C CA . CYS A 1 95 ? 5.707 0.924 -2.942 1.00 95.19 95 CYS A CA 1
ATOM 828 C C . CYS A 1 95 ? 6.526 2.094 -2.372 1.00 95.19 95 CYS A C 1
ATOM 830 O O . CYS A 1 95 ? 6.781 3.055 -3.098 1.00 95.19 95 CYS A O 1
ATOM 832 N N . VAL A 1 96 ? 6.995 1.993 -1.121 1.00 95.19 96 VAL A N 1
ATOM 833 C CA . VAL A 1 96 ? 7.885 2.995 -0.499 1.00 95.19 96 VAL A CA 1
ATOM 834 C C . VAL A 1 96 ? 9.188 3.133 -1.288 1.00 95.19 96 VAL A C 1
ATOM 836 O O . VAL A 1 96 ? 9.570 4.240 -1.668 1.00 95.19 96 VAL A O 1
ATOM 839 N N . ILE A 1 97 ? 9.847 2.008 -1.574 1.00 93.38 97 ILE A N 1
ATOM 840 C CA . ILE A 1 97 ? 11.114 1.981 -2.319 1.00 93.38 97 ILE A 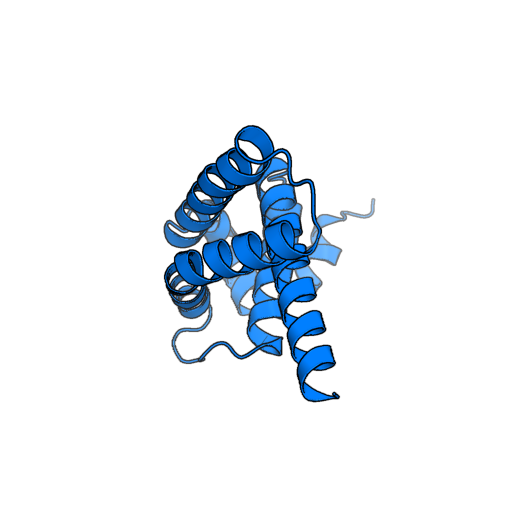CA 1
ATOM 841 C C . ILE A 1 97 ? 10.919 2.539 -3.735 1.00 93.38 97 ILE A C 1
ATOM 843 O O . ILE A 1 97 ? 11.709 3.356 -4.195 1.00 93.38 97 ILE A O 1
ATOM 847 N N . SER A 1 98 ? 9.830 2.172 -4.414 1.00 93.38 98 SER A N 1
ATOM 848 C CA . SER A 1 98 ? 9.530 2.665 -5.764 1.00 93.38 98 SER A CA 1
ATOM 849 C C . SER A 1 98 ? 9.340 4.178 -5.792 1.00 93.38 98 SER A C 1
ATOM 851 O O . SER A 1 98 ? 9.869 4.848 -6.676 1.00 93.38 98 SER A O 1
ATOM 853 N N . ALA A 1 99 ? 8.621 4.729 -4.810 1.00 93.31 99 ALA A N 1
ATOM 854 C CA . ALA A 1 99 ? 8.467 6.171 -4.667 1.00 93.31 99 ALA A CA 1
ATOM 855 C C . ALA A 1 99 ? 9.809 6.867 -4.367 1.00 93.31 99 ALA A C 1
ATOM 857 O O . ALA A 1 99 ? 10.049 7.952 -4.893 1.00 93.31 99 ALA A O 1
ATOM 858 N N . SER A 1 100 ? 10.694 6.229 -3.587 1.00 92.44 100 SER A N 1
ATOM 859 C CA . SER A 1 100 ? 12.063 6.704 -3.323 1.00 92.44 100 SER A CA 1
ATOM 860 C C . SER A 1 100 ? 12.895 6.794 -4.604 1.00 92.44 100 SER A C 1
ATOM 862 O O . SER A 1 100 ? 13.361 7.877 -4.961 1.00 92.44 100 SER A O 1
ATOM 864 N N . ILE A 1 101 ? 12.989 5.695 -5.362 1.00 91.38 101 ILE A N 1
ATOM 865 C CA . ILE A 1 101 ? 13.770 5.626 -6.609 1.00 91.38 101 ILE A CA 1
ATOM 866 C C . ILE A 1 101 ? 13.271 6.656 -7.630 1.00 91.38 101 ILE A C 1
ATOM 868 O O . ILE A 1 101 ? 14.066 7.304 -8.312 1.00 91.38 101 ILE A O 1
ATOM 872 N N . LEU A 1 102 ? 11.950 6.839 -7.715 1.00 90.56 102 LEU A N 1
ATOM 873 C CA . LEU A 1 102 ? 11.300 7.794 -8.619 1.00 90.56 102 LEU A CA 1
ATOM 874 C C . LEU A 1 102 ? 11.275 9.237 -8.084 1.00 90.56 102 LEU A C 1
ATOM 876 O O . LEU A 1 102 ? 10.649 10.104 -8.699 1.00 90.56 102 LEU A O 1
ATOM 880 N N . GLN A 1 103 ? 11.937 9.496 -6.951 1.00 90.75 103 GLN A N 1
ATOM 881 C CA . GLN A 1 103 ? 12.059 10.810 -6.313 1.00 90.75 103 GLN A CA 1
ATOM 882 C C . GLN A 1 103 ? 10.699 11.474 -6.017 1.00 90.75 103 GLN A C 1
ATOM 884 O O . GLN A 1 103 ? 10.557 12.694 -6.048 1.00 90.75 103 GLN A O 1
ATOM 889 N N . GLN A 1 104 ? 9.678 10.667 -5.713 1.00 90.38 104 GLN A N 1
ATOM 890 C CA . GLN A 1 104 ? 8.331 11.116 -5.355 1.00 90.38 104 GLN A CA 1
ATOM 891 C C . GLN A 1 104 ? 8.208 11.256 -3.833 1.00 90.38 104 GLN A C 1
ATOM 893 O O . GLN A 1 104 ? 7.611 10.403 -3.178 1.00 90.38 104 GLN A O 1
ATOM 898 N N . ILE A 1 105 ? 8.796 12.313 -3.263 1.00 90.06 105 ILE A N 1
ATOM 899 C CA . ILE A 1 105 ? 8.931 12.487 -1.802 1.00 90.06 105 ILE A CA 1
ATOM 900 C C . ILE A 1 105 ? 7.574 12.439 -1.083 1.00 90.06 105 ILE A C 1
ATOM 902 O O . ILE A 1 105 ? 7.431 11.693 -0.115 1.00 90.06 105 ILE A O 1
ATOM 906 N N . ASP A 1 106 ? 6.569 13.163 -1.580 1.00 89.50 106 ASP A N 1
ATOM 907 C CA . ASP A 1 106 ? 5.243 13.201 -0.947 1.00 89.50 106 ASP A CA 1
ATOM 908 C C . ASP A 1 106 ? 4.573 11.821 -0.968 1.00 89.50 106 ASP A C 1
ATOM 910 O O . ASP A 1 106 ? 4.131 11.319 0.063 1.00 89.50 106 ASP A O 1
ATOM 914 N N . GLN A 1 107 ? 4.596 11.143 -2.122 1.00 93.00 107 GLN A N 1
ATOM 915 C CA . GLN A 1 107 ? 4.040 9.792 -2.236 1.00 93.00 107 GLN A CA 1
ATOM 916 C C . GLN A 1 107 ? 4.802 8.795 -1.362 1.00 93.00 107 GLN A C 1
ATOM 918 O O . GLN A 1 107 ? 4.192 7.901 -0.784 1.00 93.00 107 GLN A O 1
ATOM 923 N N . ARG A 1 108 ? 6.130 8.925 -1.260 1.00 93.50 108 ARG A N 1
ATOM 924 C CA . ARG A 1 108 ? 6.959 8.079 -0.395 1.00 93.50 108 ARG A CA 1
ATOM 925 C C . ARG A 1 108 ? 6.514 8.203 1.057 1.00 93.50 108 ARG A C 1
ATOM 927 O O . ARG A 1 108 ? 6.355 7.175 1.707 1.00 93.50 108 ARG A O 1
ATOM 934 N N . ASN A 1 109 ? 6.302 9.423 1.545 1.00 89.75 109 ASN A N 1
ATOM 935 C CA . ASN A 1 109 ? 5.860 9.657 2.918 1.00 89.75 109 ASN A CA 1
ATOM 936 C C . ASN A 1 109 ? 4.469 9.062 3.164 1.00 89.75 109 ASN A C 1
ATOM 938 O O . ASN A 1 109 ? 4.291 8.332 4.134 1.00 89.75 109 ASN A O 1
ATOM 942 N N . ASP A 1 110 ? 3.524 9.260 2.244 1.00 91.00 110 ASP A N 1
ATOM 943 C CA . ASP A 1 110 ? 2.196 8.645 2.352 1.00 91.00 110 ASP A CA 1
ATOM 944 C C . ASP A 1 110 ? 2.275 7.107 2.373 1.00 91.00 110 ASP A C 1
ATOM 946 O O . ASP A 1 110 ? 1.602 6.449 3.167 1.00 91.00 110 ASP A O 1
ATOM 950 N N . TRP A 1 111 ? 3.122 6.504 1.530 1.00 94.00 111 TRP A N 1
ATOM 951 C CA . TRP A 1 111 ? 3.324 5.052 1.526 1.00 94.00 111 TRP A CA 1
ATOM 952 C C . TRP A 1 111 ? 3.968 4.535 2.815 1.00 94.00 111 TRP A C 1
ATOM 954 O O . TRP A 1 111 ? 3.609 3.440 3.250 1.00 94.00 111 TRP A O 1
ATOM 964 N N . ILE A 1 112 ? 4.884 5.296 3.425 1.00 90.94 112 ILE A N 1
ATOM 965 C CA . ILE A 1 112 ? 5.478 4.961 4.729 1.00 90.94 112 ILE A CA 1
ATOM 966 C C . ILE A 1 112 ? 4.385 4.926 5.793 1.00 90.94 112 ILE A C 1
ATOM 968 O O . ILE A 1 112 ? 4.253 3.929 6.490 1.00 90.94 112 ILE A O 1
ATOM 972 N N . GLU A 1 113 ? 3.541 5.951 5.861 1.00 87.81 113 GLU A N 1
ATOM 973 C CA . GLU A 1 113 ? 2.470 6.009 6.859 1.00 87.81 113 GLU A CA 1
ATOM 974 C C . GLU A 1 113 ? 1.451 4.876 6.698 1.00 87.81 113 GLU A C 1
ATOM 976 O O . GLU A 1 113 ? 1.018 4.270 7.682 1.00 87.81 113 GLU A O 1
ATOM 981 N N . ILE A 1 114 ? 1.080 4.558 5.453 1.00 89.88 114 ILE A N 1
ATOM 982 C CA . ILE A 1 114 ? 0.226 3.404 5.158 1.00 89.88 114 ILE A CA 1
ATOM 983 C C . ILE A 1 114 ? 0.908 2.118 5.644 1.00 89.88 114 ILE A C 1
ATOM 985 O O . ILE A 1 114 ? 0.255 1.266 6.250 1.00 89.88 114 ILE A O 1
ATOM 989 N N . TRP A 1 115 ? 2.205 1.954 5.378 1.00 91.44 115 TRP A N 1
ATOM 990 C CA . TRP A 1 115 ? 2.951 0.769 5.792 1.00 91.44 115 TRP A CA 1
ATOM 991 C C . TRP A 1 115 ? 3.053 0.645 7.315 1.00 91.44 115 TRP A C 1
ATOM 993 O O . TRP A 1 115 ? 2.764 -0.428 7.848 1.00 91.44 115 TRP A O 1
ATOM 1003 N N . ASP A 1 116 ? 3.365 1.728 8.019 1.00 84.75 116 ASP A N 1
ATOM 1004 C CA . ASP A 1 116 ? 3.446 1.758 9.480 1.00 84.75 116 ASP A CA 1
ATOM 1005 C C . ASP A 1 116 ? 2.097 1.412 10.115 1.00 84.75 116 ASP A C 1
ATOM 1007 O O . ASP A 1 116 ? 2.014 0.554 10.997 1.00 84.75 116 ASP A O 1
ATOM 1011 N N . CYS A 1 117 ? 1.011 2.003 9.609 1.00 82.81 117 CYS A N 1
ATOM 1012 C CA . CYS A 1 117 ? -0.335 1.710 10.088 1.00 82.81 117 CYS A CA 1
ATOM 1013 C C . CYS A 1 117 ? -0.712 0.237 9.846 1.00 82.81 117 CYS A C 1
ATOM 1015 O O . CYS A 1 117 ? -1.259 -0.419 10.734 1.00 82.81 117 CYS A O 1
ATOM 1017 N N . TYR A 1 118 ? -0.364 -0.328 8.685 1.00 87.00 118 TYR A N 1
ATOM 1018 C CA . TYR A 1 118 ? -0.585 -1.748 8.414 1.00 87.00 118 TYR A CA 1
ATOM 1019 C C . TYR A 1 118 ? 0.199 -2.657 9.371 1.00 87.00 118 TYR A C 1
ATOM 1021 O O . TYR A 1 118 ? -0.374 -3.591 9.939 1.00 87.00 118 TYR A O 1
ATOM 1029 N N . THR A 1 119 ? 1.493 -2.386 9.551 1.00 85.44 119 THR A N 1
ATOM 1030 C CA . THR A 1 119 ? 2.388 -3.160 10.424 1.00 85.44 119 THR A CA 1
ATOM 1031 C C . THR A 1 119 ? 1.861 -3.161 11.852 1.00 85.44 119 THR A C 1
ATOM 1033 O O . THR A 1 119 ? 1.678 -4.223 12.448 1.00 85.44 119 THR A O 1
ATOM 1036 N N . TYR A 1 120 ? 1.482 -1.985 12.347 1.00 80.19 120 TYR A N 1
ATOM 1037 C CA . TYR A 1 120 ? 0.862 -1.829 13.652 1.00 80.19 120 TYR A CA 1
ATOM 1038 C C . TYR A 1 120 ? -0.420 -2.671 13.799 1.00 80.19 120 TYR A C 1
ATOM 1040 O O . TYR A 1 120 ? -0.562 -3.423 14.763 1.00 80.19 120 TYR A O 1
ATOM 1048 N N . LEU A 1 121 ? -1.339 -2.626 12.825 1.00 81.75 121 LEU A N 1
ATOM 1049 C CA . LEU A 1 121 ? -2.573 -3.428 12.855 1.00 81.75 121 LEU A CA 1
ATOM 1050 C C . LEU A 1 121 ? -2.298 -4.941 12.887 1.00 81.75 121 LEU A C 1
ATOM 1052 O O . LEU A 1 121 ? -3.014 -5.701 13.547 1.00 81.75 121 LEU A O 1
ATOM 1056 N N . VAL A 1 122 ? -1.267 -5.395 12.171 1.00 84.94 122 VAL A N 1
ATOM 1057 C CA . VAL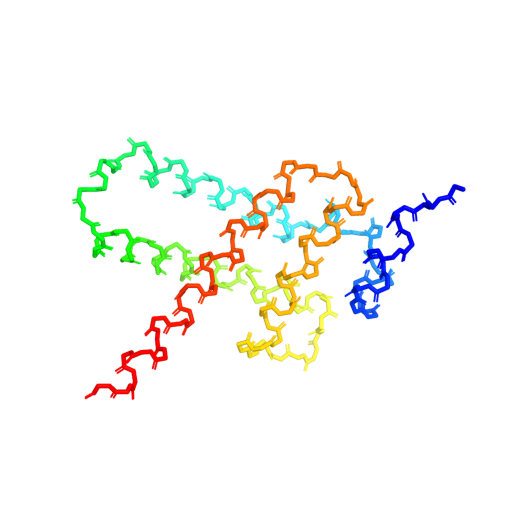 A 1 122 ? -0.841 -6.800 12.167 1.00 84.94 122 VAL A CA 1
ATOM 1058 C C . VAL A 1 122 ? -0.271 -7.205 13.525 1.00 84.94 122 VAL A C 1
ATOM 1060 O O . VAL A 1 122 ? -0.597 -8.287 14.019 1.00 84.94 122 VAL A O 1
ATOM 1063 N N . GLU A 1 123 ? 0.564 -6.364 14.131 1.00 82.50 123 GLU A N 1
ATOM 1064 C CA . GLU A 1 123 ? 1.155 -6.614 15.447 1.00 82.50 123 GLU A CA 1
ATOM 1065 C C . GLU A 1 123 ? 0.099 -6.678 16.550 1.00 82.50 123 GLU A C 1
ATOM 1067 O O . GLU A 1 123 ? 0.110 -7.625 17.338 1.00 82.50 123 GLU A O 1
ATOM 1072 N N . GLN A 1 124 ? -0.865 -5.753 16.554 1.00 75.94 124 GLN A N 1
ATOM 1073 C CA . GLN A 1 124 ? -1.985 -5.768 17.502 1.00 75.94 124 GLN A CA 1
ATOM 1074 C C . GLN A 1 124 ? -2.774 -7.075 17.412 1.00 75.94 124 GLN A C 1
ATOM 1076 O O . GLN A 1 124 ? -2.919 -7.790 18.402 1.00 75.94 124 GLN A O 1
ATOM 1081 N N . LYS A 1 125 ? -3.161 -7.481 16.196 1.00 77.81 125 LYS A N 1
ATOM 1082 C CA . LYS A 1 125 ? -3.883 -8.742 15.984 1.00 77.81 125 LYS A CA 1
ATOM 1083 C C . LYS A 1 125 ? -3.105 -9.963 16.489 1.00 77.81 125 LYS A C 1
ATOM 1085 O O . LYS A 1 125 ? -3.709 -10.928 16.952 1.00 77.81 125 LYS A O 1
ATOM 1090 N N . ARG A 1 126 ? -1.771 -9.954 16.393 1.00 78.88 126 ARG A N 1
ATOM 1091 C CA . ARG A 1 126 ? -0.920 -11.031 16.931 1.00 78.88 126 ARG A CA 1
ATOM 1092 C C . ARG A 1 126 ? -0.877 -11.033 18.458 1.00 78.88 126 ARG A C 1
ATOM 1094 O O . ARG A 1 126 ? -0.717 -12.106 19.032 1.00 78.88 126 ARG A O 1
ATOM 1101 N N . MET A 1 127 ? -0.969 -9.870 19.102 1.00 73.56 127 MET A N 1
ATOM 1102 C CA . MET A 1 127 ? -1.009 -9.760 20.562 1.00 73.56 127 MET A CA 1
ATOM 1103 C C . MET A 1 127 ? -2.355 -10.221 21.128 1.00 73.56 127 MET A C 1
ATOM 1105 O O . MET A 1 127 ? -2.365 -10.958 22.111 1.00 73.56 127 MET A O 1
ATOM 1109 N N . ASP A 1 128 ? -3.464 -9.885 20.469 1.00 69.50 128 ASP A N 1
ATOM 1110 C CA . ASP A 1 128 ? -4.806 -10.300 20.901 1.00 69.50 128 ASP A CA 1
ATOM 1111 C C . ASP A 1 128 ? -5.030 -11.812 20.788 1.00 69.50 128 ASP A C 1
ATOM 1113 O O . ASP A 1 128 ? -5.741 -12.394 21.595 1.00 69.50 128 ASP A O 1
ATOM 1117 N N . GLN A 1 129 ? -4.385 -12.481 19.827 1.00 66.00 129 GLN A N 1
ATOM 1118 C CA . GLN A 1 129 ? -4.459 -13.942 19.668 1.00 66.00 129 GLN A CA 1
ATOM 1119 C C . GLN A 1 129 ? -3.651 -14.735 20.710 1.00 66.00 129 GLN A C 1
ATOM 1121 O O . GLN A 1 129 ? -3.716 -15.963 20.718 1.00 66.00 129 GLN A O 1
ATOM 1126 N N . LYS A 1 130 ? -2.847 -14.058 21.538 1.00 59.19 130 LYS A N 1
ATOM 1127 C CA . LYS A 1 130 ? -2.021 -14.675 22.591 1.00 59.19 130 LYS A CA 1
ATOM 1128 C C . LYS A 1 130 ? -2.598 -14.495 24.001 1.00 59.19 130 LYS A C 1
ATOM 1130 O O . LYS A 1 130 ? -1.988 -14.995 24.944 1.00 59.19 130 LYS A O 1
ATOM 1135 N N . LYS A 1 131 ? -3.701 -13.759 24.140 1.00 50.53 131 LYS A N 1
ATOM 1136 C CA . LYS A 1 131 ? -4.467 -13.605 25.383 1.00 50.53 131 LYS A CA 1
ATOM 1137 C C . LYS A 1 131 ? -5.623 -14.597 25.407 1.00 50.53 131 LYS A C 1
ATOM 1139 O O . LYS A 1 131 ? -5.943 -15.049 26.524 1.00 50.53 131 LYS A O 1
#

Sequence (131 aa):
MFTPQNEEYELLDEAFQRRLHLFCNSLMKRKILKTWNEHKTILFYQMNIDSYEEFQTQSIRIFSKMKPLFVRAFQEEYPHTSPNVKTFEKWLRNCVISASILQQIDQRNDWIEIWDCYTYLVEQKRMDQKK